Protein AF-A0A6L3N782-F1 (afdb_monomer_lite)

InterPro domains:
  IPR009056 Cytochrome c-like domain [PF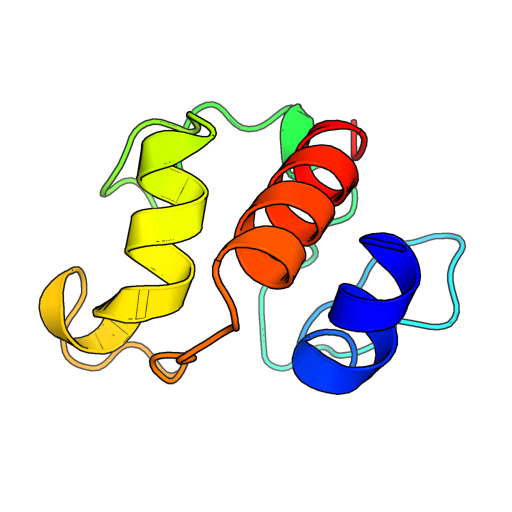00034] (1-86)
  IPR009056 Cytochrome c-like domain [PS51007] (1-87)
  IPR036909 Cytochrome c-like domain superfamily [G3DSA:1.10.760.10] (1-87)
  IPR036909 Cytochrome c-like domain superfamily [SSF46626] (1-86)

Foldseek 3Di:
DLVVLCVVPPLCQEDAPPDPSDHPVDYHLLQVLVDQDPPVRQGGLDLVVQLVCQQQVCPSDPPDPRDHDDDDPVNSNSNSVVSNVRD

Sequence (87 aa):
RGRHVFSMRCAGCHTVRGTDATGDAGPDLSHLGSRRLLAAGTLDNTPDNLRRWIAHAQQIKPQTLMPSFALAPRDADDLAAYLATLH

Structure (mmCIF, N/CA/C/O backbone):
data_AF-A0A6L3N782-F1
#
_entry.id   AF-A0A6L3N782-F1
#
loop_
_atom_site.group_PDB
_atom_site.id
_atom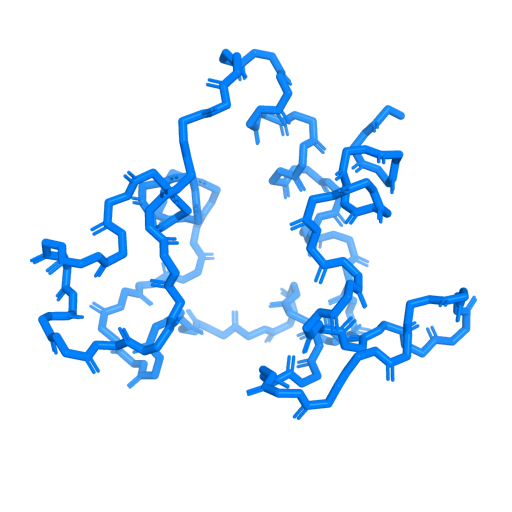_site.type_symbol
_atom_site.label_atom_id
_atom_site.label_alt_id
_atom_site.label_comp_id
_atom_site.label_asym_id
_atom_site.label_entity_id
_atom_site.label_seq_id
_atom_site.pdbx_PDB_ins_code
_atom_site.Cartn_x
_atom_site.Cartn_y
_atom_site.Cartn_z
_atom_site.occupancy
_atom_site.B_iso_or_equiv
_atom_site.auth_seq_id
_atom_site.auth_comp_id
_atom_site.auth_asym_id
_atom_site.auth_atom_id
_atom_site.pdbx_PDB_model_num
ATOM 1 N N . ARG A 1 1 ? -0.730 -1.357 -14.723 1.00 89.19 1 ARG A N 1
ATOM 2 C CA . ARG A 1 1 ? -0.522 0.013 -14.194 1.00 89.19 1 ARG A CA 1
ATOM 3 C C . ARG A 1 1 ? -0.275 0.003 -12.684 1.00 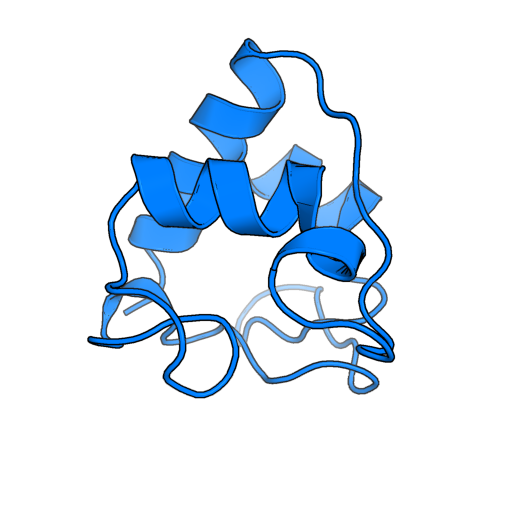89.19 1 ARG A C 1
ATOM 5 O O . ARG A 1 1 ? 0.818 0.378 -12.290 1.00 89.19 1 ARG A O 1
ATOM 12 N N . GLY A 1 2 ? -1.175 -0.555 -11.864 1.00 96.75 2 GLY A N 1
ATOM 13 C CA . GLY A 1 2 ? -0.987 -0.677 -10.404 1.00 96.75 2 GLY A CA 1
ATOM 14 C C . GLY A 1 2 ? 0.321 -1.336 -9.956 1.00 96.75 2 GLY A C 1
ATOM 15 O O . GLY A 1 2 ? 1.047 -0.769 -9.149 1.00 96.75 2 GLY A O 1
ATOM 16 N N . ARG A 1 3 ? 0.696 -2.468 -10.570 1.00 97.38 3 ARG A N 1
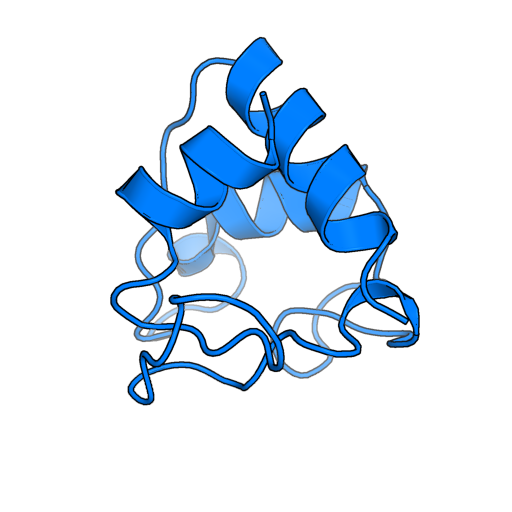ATOM 17 C CA . ARG A 1 3 ? 2.000 -3.125 -10.334 1.00 97.38 3 ARG A CA 1
ATOM 18 C C . ARG A 1 3 ? 3.201 -2.191 -10.555 1.00 97.38 3 ARG A C 1
ATOM 20 O O . ARG A 1 3 ? 4.178 -2.266 -9.822 1.00 97.38 3 ARG A O 1
ATOM 27 N N . HIS A 1 4 ? 3.131 -1.305 -11.549 1.00 97.75 4 HIS A N 1
ATOM 28 C CA . HIS A 1 4 ? 4.201 -0.345 -11.825 1.00 97.75 4 HIS A CA 1
ATOM 29 C C . HIS A 1 4 ? 4.256 0.756 -10.756 1.00 97.75 4 HIS A C 1
ATOM 31 O O . HIS A 1 4 ? 5.336 1.064 -10.261 1.00 97.75 4 HIS A O 1
ATOM 37 N N . VAL A 1 5 ? 3.099 1.279 -10.327 1.00 97.94 5 VAL A N 1
ATOM 38 C CA . VAL A 1 5 ? 3.018 2.215 -9.189 1.00 97.94 5 VAL A CA 1
ATOM 39 C C . VAL A 1 5 ? 3.619 1.577 -7.933 1.00 97.94 5 VAL A C 1
ATOM 41 O O . VAL A 1 5 ? 4.446 2.198 -7.269 1.00 97.94 5 VAL A O 1
ATOM 44 N N . PHE A 1 6 ? 3.268 0.319 -7.650 1.00 98.31 6 PHE A N 1
ATOM 45 C CA . PHE A 1 6 ? 3.817 -0.437 -6.524 1.00 98.31 6 PHE A CA 1
ATOM 46 C C . PHE A 1 6 ? 5.344 -0.564 -6.596 1.00 98.31 6 PHE A C 1
ATOM 48 O O . PHE A 1 6 ? 6.034 -0.266 -5.623 1.00 98.31 6 PHE A O 1
ATOM 55 N N . SER A 1 7 ? 5.878 -0.956 -7.755 1.00 97.94 7 SER A N 1
ATOM 56 C CA . SER A 1 7 ? 7.324 -1.084 -7.972 1.00 97.94 7 SER A CA 1
ATOM 57 C C . SER A 1 7 ? 8.065 0.233 -7.712 1.00 97.94 7 SER A C 1
ATOM 59 O O . SER A 1 7 ? 9.070 0.244 -7.010 1.00 97.94 7 SER A O 1
ATOM 61 N N . MET A 1 8 ? 7.525 1.357 -8.188 1.00 97.06 8 MET A N 1
ATOM 62 C CA . MET A 1 8 ? 8.164 2.671 -8.058 1.00 97.06 8 MET A CA 1
ATOM 63 C C . MET A 1 8 ? 8.046 3.298 -6.663 1.00 97.06 8 MET A C 1
ATOM 65 O O . MET A 1 8 ? 8.858 4.150 -6.308 1.00 97.06 8 MET A O 1
ATOM 69 N N . ARG A 1 9 ? 6.997 2.965 -5.900 1.00 96.88 9 ARG A N 1
ATOM 70 C CA . ARG A 1 9 ? 6.642 3.690 -4.664 1.00 96.88 9 ARG A CA 1
ATOM 71 C C . ARG A 1 9 ? 6.699 2.846 -3.394 1.00 96.88 9 ARG A C 1
ATOM 73 O O . ARG A 1 9 ? 6.830 3.415 -2.318 1.00 96.88 9 ARG A O 1
ATOM 80 N N . CYS A 1 10 ? 6.577 1.524 -3.499 1.00 98.12 10 CYS A N 1
ATOM 81 C CA . CYS A 1 10 ? 6.332 0.642 -2.353 1.00 98.12 10 CYS A CA 1
ATOM 82 C C . CYS A 1 10 ? 7.362 -0.492 -2.229 1.00 98.12 10 CYS A C 1
ATOM 84 O O . CYS A 1 10 ? 7.675 -0.910 -1.115 1.00 98.12 10 CYS A O 1
ATOM 86 N N . ALA A 1 11 ? 7.903 -0.981 -3.350 1.00 97.88 11 ALA A N 1
ATOM 87 C CA . ALA A 1 11 ? 8.768 -2.165 -3.391 1.00 97.88 11 ALA A CA 1
ATOM 88 C C . ALA A 1 11 ? 10.090 -2.023 -2.617 1.00 97.88 11 ALA A C 1
ATOM 90 O O . ALA A 1 11 ? 10.645 -3.025 -2.179 1.00 97.88 11 ALA A O 1
ATOM 91 N N . GLY A 1 12 ? 10.572 -0.793 -2.406 1.00 97.69 12 GLY A N 1
ATOM 92 C CA . GLY A 1 12 ? 11.769 -0.543 -1.596 1.00 97.69 12 GLY A CA 1
ATOM 93 C C . GLY A 1 12 ? 11.600 -0.900 -0.115 1.00 97.69 12 GLY A C 1
ATOM 94 O O . GLY A 1 12 ? 12.587 -1.161 0.561 1.00 97.69 12 GLY A O 1
ATOM 95 N N . CYS A 1 13 ? 10.363 -0.945 0.391 1.00 98.44 13 CYS A N 1
ATOM 96 C CA . CYS A 1 13 ? 10.080 -1.301 1.784 1.00 98.44 13 CYS A CA 1
ATOM 97 C C . CYS A 1 13 ? 9.288 -2.600 1.924 1.00 98.44 13 CYS A C 1
ATOM 99 O O . CYS A 1 13 ? 9.361 -3.228 2.971 1.00 98.44 13 CYS A O 1
ATOM 101 N N . HIS A 1 14 ? 8.514 -2.990 0.913 1.00 98.69 14 HIS A N 1
ATOM 102 C CA . HIS A 1 14 ? 7.618 -4.138 0.993 1.00 98.69 14 HIS A CA 1
ATOM 103 C C . HIS A 1 14 ? 8.024 -5.257 0.044 1.00 98.69 14 HIS A C 1
ATOM 105 O O . HIS A 1 14 ? 8.271 -5.024 -1.140 1.00 98.69 14 HIS A O 1
ATOM 111 N N . THR A 1 15 ? 7.963 -6.485 0.549 1.00 98.56 15 THR A N 1
ATOM 112 C CA . THR A 1 15 ? 8.134 -7.695 -0.253 1.00 98.56 15 THR A CA 1
ATOM 113 C C . THR A 1 15 ? 6.812 -8.123 -0.890 1.00 98.56 15 THR A C 1
ATOM 115 O O . THR A 1 15 ? 5.763 -8.088 -0.243 1.00 98.56 15 THR A O 1
ATOM 118 N N . VAL A 1 16 ? 6.871 -8.578 -2.145 1.00 98.38 16 VAL A N 1
ATOM 119 C CA . VAL A 1 16 ? 5.827 -9.387 -2.795 1.00 98.38 16 VAL A CA 1
ATOM 120 C C . VAL A 1 16 ? 6.519 -10.557 -3.491 1.00 98.38 16 VAL A C 1
ATOM 122 O O . VAL A 1 16 ? 7.200 -10.374 -4.502 1.00 98.38 16 VAL A O 1
ATOM 125 N N . ARG A 1 17 ? 6.364 -11.765 -2.941 1.00 97.25 17 ARG A N 1
ATOM 126 C CA . ARG A 1 17 ? 7.011 -12.983 -3.445 1.00 97.25 17 ARG A CA 1
ATOM 127 C C . ARG A 1 17 ? 6.630 -13.238 -4.904 1.00 97.25 17 ARG A C 1
ATOM 129 O O . ARG A 1 17 ? 5.487 -13.039 -5.305 1.00 97.25 17 ARG A O 1
ATOM 136 N N . GLY A 1 18 ? 7.601 -13.698 -5.691 1.00 95.44 18 GLY A N 1
ATOM 137 C CA . GLY A 1 18 ? 7.432 -13.899 -7.135 1.00 95.44 18 GLY A CA 1
ATOM 138 C C . GLY A 1 18 ? 7.523 -12.610 -7.962 1.00 95.44 18 GLY A C 1
ATOM 139 O O . GLY A 1 18 ? 7.140 -12.605 -9.130 1.00 95.44 18 GLY A O 1
ATOM 140 N N . THR A 1 19 ? 8.013 -11.517 -7.371 1.00 96.44 19 THR A N 1
ATOM 141 C CA . THR A 1 19 ? 8.328 -10.259 -8.062 1.00 96.44 19 THR A CA 1
ATOM 142 C C . THR A 1 19 ? 9.693 -9.738 -7.610 1.00 96.44 19 THR A C 1
ATOM 144 O O . THR A 1 19 ? 10.242 -10.231 -6.628 1.00 96.44 19 THR A O 1
ATOM 147 N N . ASP A 1 20 ? 10.201 -8.700 -8.273 1.00 96.69 20 ASP A N 1
ATOM 148 C CA . ASP A 1 20 ? 11.450 -8.025 -7.883 1.00 96.69 20 ASP A CA 1
ATOM 149 C C . ASP A 1 20 ? 11.303 -7.146 -6.623 1.00 96.69 20 ASP A C 1
ATOM 151 O O . ASP A 1 20 ? 12.254 -6.498 -6.193 1.00 96.69 20 ASP A O 1
ATOM 155 N N . ALA A 1 21 ? 10.110 -7.079 -6.022 1.00 98.06 21 ALA A N 1
ATOM 156 C CA . ALA A 1 21 ? 9.892 -6.357 -4.777 1.00 98.06 21 ALA A CA 1
ATOM 157 C C . ALA A 1 21 ? 10.351 -7.199 -3.582 1.00 98.06 21 ALA A C 1
ATOM 159 O O . ALA A 1 21 ? 9.646 -8.116 -3.151 1.00 98.06 21 ALA A O 1
ATOM 160 N N . THR A 1 22 ? 11.521 -6.861 -3.043 1.00 97.69 22 THR A N 1
ATOM 161 C CA . THR A 1 22 ? 12.191 -7.594 -1.957 1.00 97.69 22 THR A CA 1
ATOM 162 C C . THR A 1 22 ? 12.474 -6.727 -0.726 1.00 97.69 22 THR A C 1
ATOM 164 O O . THR A 1 22 ? 13.347 -7.068 0.066 1.00 97.69 22 THR A O 1
ATOM 167 N N . GLY A 1 23 ? 11.792 -5.586 -0.567 1.00 97.69 23 GLY A N 1
ATOM 168 C CA . GLY A 1 23 ? 11.969 -4.717 0.600 1.00 97.69 23 GLY A CA 1
ATOM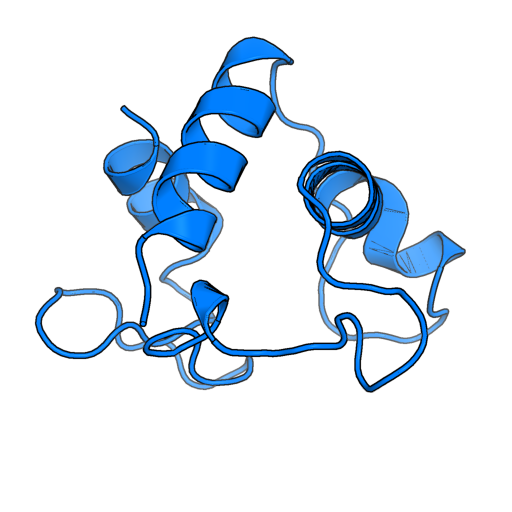 169 C C . GLY A 1 23 ? 11.512 -5.382 1.904 1.00 97.69 23 GLY A C 1
ATOM 170 O O . GLY A 1 23 ? 10.505 -6.093 1.922 1.00 97.69 23 GLY A O 1
ATOM 171 N N . ASP A 1 24 ? 12.233 -5.136 2.995 1.00 96.56 24 ASP A N 1
ATOM 172 C CA . ASP A 1 24 ? 12.055 -5.803 4.295 1.00 96.56 24 ASP A CA 1
ATOM 173 C C . ASP A 1 24 ? 11.769 -4.844 5.466 1.00 96.56 24 ASP A C 1
ATOM 175 O O . ASP A 1 24 ? 11.397 -5.282 6.554 1.00 96.56 24 ASP A O 1
ATOM 179 N N . ALA A 1 25 ? 11.881 -3.530 5.249 1.00 97.38 25 ALA A N 1
ATOM 180 C CA . ALA A 1 25 ? 11.560 -2.518 6.257 1.00 97.38 25 ALA A CA 1
ATOM 181 C C . ALA A 1 25 ? 10.069 -2.513 6.657 1.00 97.38 25 ALA A C 1
ATOM 183 O O . ALA A 1 25 ? 9.710 -2.113 7.765 1.00 97.38 25 ALA A O 1
ATOM 184 N N . GLY A 1 26 ? 9.189 -2.920 5.741 1.00 96.88 26 GLY A N 1
ATOM 185 C CA . GLY A 1 26 ? 7.754 -3.075 5.943 1.00 96.88 26 GLY A CA 1
ATOM 186 C C . GLY A 1 26 ? 7.316 -4.544 5.901 1.00 96.88 26 GLY A C 1
ATOM 187 O O . GLY A 1 26 ? 8.077 -5.426 5.514 1.00 96.88 26 GLY A O 1
ATOM 188 N N . PRO A 1 27 ? 6.057 -4.842 6.269 1.00 97.12 27 PRO A N 1
ATOM 189 C CA . PRO A 1 27 ? 5.533 -6.201 6.202 1.00 97.12 27 PRO A CA 1
ATOM 190 C C . PRO A 1 27 ? 5.505 -6.732 4.764 1.00 97.12 27 PRO A C 1
ATOM 192 O O . PRO A 1 27 ? 5.197 -5.993 3.827 1.00 97.12 27 PRO A O 1
ATOM 195 N N . ASP A 1 28 ? 5.708 -8.041 4.623 1.00 98.00 28 ASP A N 1
ATOM 196 C CA . ASP A 1 28 ? 5.419 -8.803 3.405 1.00 98.00 28 ASP A CA 1
ATOM 197 C C . ASP A 1 28 ? 3.959 -8.568 2.980 1.00 98.00 28 ASP A C 1
ATOM 199 O O . ASP A 1 28 ? 3.058 -8.637 3.815 1.00 98.00 28 ASP A O 1
ATOM 203 N N . LEU A 1 29 ? 3.708 -8.254 1.710 1.00 98.50 29 LEU A N 1
ATOM 204 C CA . LEU A 1 29 ? 2.376 -7.984 1.159 1.00 98.50 29 LEU A CA 1
ATOM 205 C C . LEU A 1 29 ? 1.878 -9.085 0.214 1.00 98.50 29 LEU A C 1
ATOM 207 O O . LEU A 1 29 ? 0.801 -8.934 -0.355 1.00 98.50 29 LEU A O 1
ATOM 211 N N . SER A 1 30 ? 2.606 -10.198 0.081 1.00 98.38 30 SER A N 1
ATOM 212 C CA . SER A 1 30 ? 2.292 -11.295 -0.855 1.00 98.38 30 SER A CA 1
ATOM 213 C C . SER A 1 30 ? 0.862 -11.827 -0.737 1.00 98.38 30 SER A C 1
ATOM 215 O O . SER A 1 30 ? 0.290 -12.236 -1.736 1.00 98.38 30 SER A O 1
ATOM 217 N N . HIS A 1 31 ? 0.289 -11.777 0.468 1.00 97.81 31 HIS A N 1
ATOM 218 C CA . HIS A 1 31 ? -1.062 -12.260 0.776 1.00 97.81 31 HIS A CA 1
ATOM 219 C C . HIS A 1 31 ? -1.968 -11.142 1.318 1.00 97.81 31 HIS A C 1
ATOM 221 O O . HIS A 1 31 ? -2.843 -11.382 2.153 1.00 97.81 31 HIS A O 1
ATOM 227 N N . LEU A 1 32 ? -1.707 -9.883 0.947 1.00 98.12 32 LEU A N 1
ATOM 228 C CA . LEU A 1 32 ? -2.459 -8.729 1.449 1.00 98.12 32 LEU A CA 1
ATOM 229 C C . LEU A 1 32 ? -3.962 -8.831 1.150 1.00 98.12 32 LEU A C 1
ATOM 231 O O . LEU A 1 32 ? -4.759 -8.535 2.035 1.00 98.12 32 LEU A O 1
ATOM 235 N N . GLY A 1 33 ? -4.353 -9.271 -0.045 1.00 96.81 33 GLY A N 1
ATOM 236 C CA . GLY A 1 33 ? -5.748 -9.458 -0.457 1.00 96.81 33 GLY A CA 1
ATOM 237 C C . GLY A 1 33 ? -6.498 -10.513 0.362 1.00 96.81 33 GLY A C 1
ATOM 238 O O . GLY A 1 33 ? -7.715 -10.441 0.486 1.00 96.81 33 GLY A O 1
ATOM 239 N N . SER A 1 34 ? -5.782 -11.447 0.993 1.00 97.06 34 SER A N 1
ATOM 240 C CA . SER A 1 34 ? -6.356 -12.455 1.896 1.00 97.06 34 SER A CA 1
ATOM 241 C C . SER A 1 34 ? -6.509 -11.964 3.346 1.00 97.06 34 SER A C 1
ATOM 243 O O . SER A 1 34 ? -7.089 -12.656 4.184 1.00 97.06 34 SER A O 1
ATOM 245 N N . ARG A 1 35 ? -5.995 -10.773 3.690 1.00 97.56 35 ARG A N 1
ATOM 246 C CA . ARG A 1 35 ? -6.096 -10.222 5.052 1.00 97.56 35 ARG A CA 1
ATOM 247 C C . ARG A 1 35 ? -7.455 -9.593 5.286 1.00 97.56 35 ARG A C 1
ATOM 249 O O . ARG A 1 35 ? -7.934 -8.821 4.466 1.00 97.56 35 ARG A O 1
ATOM 256 N N . ARG A 1 36 ? -7.997 -9.802 6.485 1.00 97.56 36 ARG A N 1
ATOM 257 C CA . ARG A 1 36 ? -9.192 -9.085 6.943 1.00 97.56 36 ARG A CA 1
ATOM 258 C C . ARG A 1 36 ? -8.906 -7.631 7.329 1.00 97.56 36 ARG A C 1
ATOM 260 O O . ARG A 1 36 ? -9.768 -6.783 7.137 1.00 97.56 36 ARG A O 1
ATOM 267 N N . LEU A 1 37 ? -7.730 -7.346 7.891 1.00 97.88 37 LEU A N 1
ATOM 268 C CA . LEU A 1 37 ? -7.412 -6.051 8.503 1.00 97.88 37 LEU A CA 1
ATOM 269 C C . LEU A 1 37 ? -6.141 -5.423 7.913 1.00 97.88 37 LEU A C 1
ATOM 271 O O . LEU A 1 37 ? -5.215 -6.120 7.493 1.00 97.88 37 LEU A O 1
ATOM 275 N N . LEU A 1 38 ? -6.088 -4.093 7.953 1.00 96.88 38 LEU A N 1
ATOM 276 C CA . LEU A 1 38 ? -4.968 -3.235 7.564 1.00 96.88 38 LEU A CA 1
ATOM 277 C C . LEU A 1 38 ? -4.372 -2.514 8.782 1.00 96.88 38 LEU A C 1
ATOM 279 O O . LEU A 1 38 ? -4.939 -2.528 9.875 1.00 96.88 38 LEU A O 1
ATOM 283 N N . ALA A 1 39 ? -3.216 -1.868 8.589 1.00 94.62 39 ALA A N 1
ATOM 284 C CA . ALA A 1 39 ? -2.584 -0.977 9.572 1.00 94.62 39 ALA A CA 1
ATOM 285 C C . ALA A 1 39 ? -2.327 -1.604 10.965 1.00 94.62 39 ALA A C 1
ATOM 287 O O . ALA A 1 39 ? -2.305 -0.913 11.981 1.00 94.62 39 ALA A O 1
ATOM 288 N N . ALA A 1 40 ? -2.071 -2.917 11.010 1.00 93.31 40 ALA A N 1
ATOM 289 C CA . ALA A 1 40 ? -1.977 -3.715 12.239 1.00 93.31 40 ALA A CA 1
ATOM 290 C C . ALA A 1 40 ? -3.282 -3.753 13.060 1.00 93.31 40 ALA A C 1
ATOM 292 O O . ALA A 1 40 ? -3.255 -3.667 14.284 1.00 93.31 40 ALA A O 1
ATOM 293 N N . GLY A 1 41 ? -4.419 -3.896 12.375 1.00 95.19 41 GLY A N 1
ATOM 294 C CA . GLY A 1 41 ? -5.722 -4.128 13.000 1.00 95.19 41 GLY A CA 1
ATOM 295 C C . GLY A 1 41 ? -6.609 -2.890 13.133 1.00 95.19 41 GLY A C 1
ATOM 296 O O . GLY A 1 41 ? -7.707 -3.000 13.661 1.00 95.19 41 GLY A O 1
ATOM 297 N N . THR A 1 42 ? -6.163 -1.723 12.663 1.00 95.31 42 THR A N 1
ATOM 298 C CA . THR A 1 42 ? -6.893 -0.454 12.832 1.00 95.31 42 THR A CA 1
ATOM 299 C C . THR A 1 42 ? -8.055 -0.286 11.852 1.00 95.31 42 THR A C 1
ATOM 301 O O . THR A 1 42 ? -9.007 0.423 12.157 1.00 95.31 42 THR A O 1
ATOM 304 N N . LEU A 1 43 ? -7.978 -0.901 10.670 1.00 97.25 43 LEU A N 1
ATOM 305 C CA . LEU A 1 43 ? -8.967 -0.741 9.601 1.00 97.25 43 LEU A CA 1
ATOM 306 C C . LEU A 1 43 ? -9.333 -2.096 8.996 1.00 97.25 43 LEU A C 1
ATOM 308 O O . LEU A 1 43 ? -8.465 -2.959 8.865 1.00 97.25 43 LEU A O 1
ATOM 312 N N . ASP A 1 44 ? -10.577 -2.253 8.545 1.00 98.19 44 ASP A N 1
ATOM 313 C CA . ASP A 1 44 ? -10.952 -3.360 7.660 1.00 98.19 44 ASP A CA 1
ATOM 314 C C . ASP A 1 44 ? -10.255 -3.220 6.301 1.00 98.19 44 ASP A C 1
ATOM 316 O O . ASP A 1 44 ? -10.072 -2.109 5.792 1.00 98.19 44 ASP A O 1
ATOM 320 N N . ASN A 1 45 ? -9.880 -4.346 5.695 1.00 97.75 45 ASN A N 1
ATOM 321 C CA . ASN A 1 45 ? -9.231 -4.385 4.390 1.00 97.75 45 ASN A CA 1
ATOM 322 C C . ASN A 1 45 ? -10.242 -4.2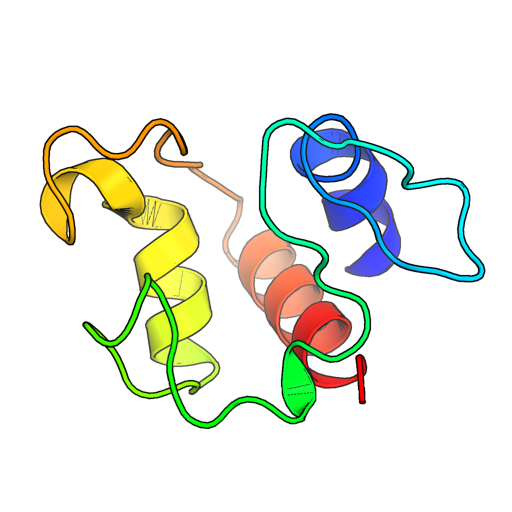22 3.252 1.00 97.75 45 ASN A C 1
ATOM 324 O O . ASN A 1 45 ? -10.657 -5.182 2.608 1.00 97.75 45 ASN A O 1
ATOM 328 N N . THR A 1 46 ? -10.647 -2.977 3.027 1.00 96.81 46 THR A N 1
ATOM 329 C CA . THR A 1 46 ? -11.468 -2.565 1.887 1.00 96.81 46 THR A CA 1
ATOM 330 C C . THR A 1 46 ? -10.648 -1.677 0.951 1.00 96.81 46 THR A C 1
ATOM 332 O O . THR A 1 46 ? -9.700 -1.028 1.406 1.00 96.81 46 THR A O 1
ATOM 335 N N . PRO A 1 47 ? -11.004 -1.576 -0.344 1.00 94.62 47 PRO A N 1
ATOM 336 C CA . PRO A 1 47 ? -10.321 -0.670 -1.268 1.00 94.62 47 PRO A CA 1
ATOM 337 C C . PRO A 1 47 ? -10.269 0.779 -0.761 1.00 94.62 47 PRO A C 1
ATOM 339 O O . PRO A 1 47 ? -9.223 1.421 -0.837 1.00 94.62 47 PRO A O 1
ATOM 342 N N . ASP A 1 48 ? -11.360 1.281 -0.174 1.00 96.25 48 ASP A N 1
ATOM 343 C CA . ASP A 1 48 ? -11.416 2.638 0.380 1.00 96.25 48 ASP A CA 1
ATOM 344 C C . ASP A 1 48 ? -10.466 2.824 1.564 1.00 96.25 48 ASP A C 1
ATOM 346 O O . ASP A 1 48 ? -9.696 3.788 1.596 1.00 96.25 48 ASP A O 1
ATOM 350 N N . ASN A 1 49 ? -10.451 1.878 2.506 1.00 97.75 49 ASN A N 1
ATOM 351 C CA . ASN A 1 49 ? -9.541 1.931 3.647 1.00 97.75 49 ASN A CA 1
ATOM 352 C C . ASN A 1 49 ? -8.080 1.769 3.228 1.00 97.75 49 ASN A C 1
ATOM 354 O O . ASN A 1 49 ? -7.212 2.403 3.823 1.00 97.75 49 ASN A O 1
ATOM 358 N N . LEU A 1 50 ? -7.798 0.975 2.194 1.00 96.88 50 LEU A N 1
ATOM 359 C CA . LEU A 1 50 ? -6.451 0.812 1.662 1.00 96.88 50 LEU A CA 1
ATOM 360 C C . LEU A 1 50 ? -5.932 2.120 1.054 1.00 96.88 50 LEU A C 1
ATOM 362 O O . LEU A 1 50 ? -4.831 2.555 1.395 1.00 96.88 50 LEU A O 1
ATOM 366 N N . ARG A 1 51 ? -6.741 2.800 0.228 1.00 97.06 51 ARG A N 1
ATOM 367 C CA . ARG A 1 51 ? -6.397 4.130 -0.306 1.00 97.06 51 ARG A CA 1
ATOM 368 C C . ARG A 1 51 ? -6.218 5.151 0.817 1.00 97.06 51 ARG A C 1
ATOM 370 O O . ARG A 1 51 ? -5.236 5.893 0.824 1.00 97.06 51 ARG A O 1
ATOM 377 N N . ARG A 1 52 ? -7.131 5.157 1.796 1.00 97.06 52 ARG A N 1
ATOM 378 C CA . ARG A 1 52 ? -7.076 6.059 2.954 1.00 97.06 52 ARG A CA 1
ATOM 379 C C . ARG A 1 52 ? -5.823 5.823 3.798 1.00 97.06 52 ARG A C 1
ATOM 381 O O . ARG A 1 52 ? -5.181 6.787 4.204 1.00 97.06 52 ARG A O 1
ATOM 388 N N . TRP A 1 53 ? -5.458 4.563 4.031 1.00 97.81 53 TRP A N 1
ATOM 389 C CA . TRP A 1 53 ? -4.237 4.182 4.737 1.00 97.81 53 TRP A CA 1
ATOM 390 C C . TRP A 1 53 ? -2.991 4.701 4.022 1.00 97.81 53 TRP A C 1
ATOM 392 O O . TRP A 1 53 ? -2.167 5.358 4.648 1.00 97.81 53 TRP A O 1
ATOM 402 N N . ILE A 1 54 ? -2.887 4.482 2.710 1.00 97.31 54 ILE A N 1
ATOM 403 C CA . ILE A 1 54 ? -1.747 4.945 1.907 1.00 97.31 54 ILE A CA 1
ATOM 404 C C . ILE A 1 54 ? -1.622 6.476 1.960 1.00 97.31 54 ILE A C 1
ATOM 406 O O . ILE A 1 54 ? -0.523 6.990 2.157 1.00 97.31 54 ILE A O 1
ATOM 410 N N . ALA A 1 55 ? -2.734 7.206 1.845 1.00 97.75 55 ALA A N 1
ATOM 411 C CA . ALA A 1 55 ? -2.733 8.670 1.828 1.00 97.75 55 ALA A CA 1
ATOM 412 C C . ALA A 1 55 ? -2.524 9.320 3.207 1.00 97.75 55 ALA A C 1
ATOM 414 O O . ALA A 1 55 ? -2.019 10.440 3.288 1.00 97.75 55 ALA A O 1
ATOM 415 N N . HIS A 1 56 ? -2.911 8.644 4.294 1.00 97.81 56 HIS A N 1
ATOM 416 C CA . HIS A 1 56 ? -3.018 9.255 5.623 1.00 97.81 56 HIS A CA 1
ATOM 417 C C . HIS A 1 56 ? -2.445 8.385 6.752 1.00 97.81 56 HIS A C 1
ATOM 419 O O . HIS A 1 56 ? -2.909 8.476 7.891 1.00 97.81 56 HIS A O 1
ATOM 425 N N . ALA A 1 57 ? -1.427 7.566 6.469 1.00 97.75 57 ALA A N 1
ATOM 426 C CA . ALA A 1 57 ? -0.825 6.632 7.425 1.00 97.75 57 ALA A CA 1
ATOM 427 C C . ALA A 1 57 ? -0.485 7.286 8.777 1.00 97.75 57 ALA A C 1
ATOM 429 O O . ALA A 1 57 ? -0.883 6.777 9.824 1.00 97.75 57 ALA A O 1
ATOM 430 N N . GLN A 1 58 ? 0.149 8.464 8.758 1.00 97.44 58 GLN A N 1
ATOM 431 C CA . GLN A 1 58 ? 0.532 9.202 9.973 1.00 97.44 58 GLN A CA 1
ATOM 432 C C . GLN A 1 58 ? -0.659 9.728 10.789 1.00 97.44 58 GLN A C 1
ATOM 434 O O . GLN A 1 58 ? -0.538 9.917 11.994 1.00 97.44 58 GLN A O 1
ATOM 439 N N . GLN A 1 59 ? -1.808 9.969 10.151 1.00 97.31 59 GLN A N 1
ATOM 440 C CA . GLN A 1 59 ? -3.024 10.416 10.842 1.00 97.31 59 GLN A CA 1
ATOM 441 C C . GLN A 1 59 ? -3.789 9.231 11.436 1.00 97.31 59 GLN A C 1
ATOM 443 O O . GLN A 1 59 ? -4.338 9.331 12.527 1.00 97.31 59 GLN A O 1
ATOM 448 N N . ILE A 1 60 ? -3.827 8.108 10.714 1.00 96.88 60 ILE A N 1
ATOM 449 C CA . ILE A 1 60 ? -4.531 6.890 11.138 1.00 96.88 60 ILE A CA 1
ATOM 450 C C . ILE A 1 60 ? -3.766 6.185 12.255 1.00 96.88 60 ILE A C 1
ATOM 452 O O . ILE A 1 60 ? -4.365 5.704 13.214 1.00 96.88 60 ILE A O 1
ATOM 456 N N . LYS A 1 61 ? -2.442 6.111 12.123 1.00 96.25 61 LYS A N 1
ATOM 457 C CA . LYS A 1 61 ? -1.557 5.486 13.097 1.00 96.25 61 LYS A CA 1
ATOM 458 C C . LYS A 1 61 ? -0.338 6.381 13.322 1.00 96.25 61 LYS A C 1
ATOM 460 O O . LYS A 1 61 ? 0.689 6.180 12.670 1.00 96.25 61 LYS A O 1
ATOM 465 N N . PRO A 1 62 ? -0.436 7.362 14.236 1.00 95.56 62 PRO A N 1
ATOM 466 C CA . PRO A 1 62 ? 0.697 8.199 14.604 1.00 95.56 62 PRO A CA 1
ATOM 467 C C . PRO A 1 62 ? 1.926 7.355 14.954 1.00 95.56 62 PRO A C 1
ATOM 469 O O . PRO A 1 62 ? 1.802 6.281 15.543 1.00 95.56 62 PRO A O 1
ATOM 472 N N . GLN A 1 63 ? 3.110 7.842 14.574 1.00 93.75 63 GLN A N 1
ATOM 473 C CA . GLN A 1 63 ? 4.404 7.176 14.792 1.00 93.75 63 GLN A CA 1
ATOM 474 C C . GLN A 1 63 ? 4.614 5.871 14.003 1.00 93.75 63 GLN A C 1
ATOM 476 O O . GLN A 1 63 ? 5.605 5.174 14.220 1.00 93.75 63 GLN A O 1
ATOM 481 N N . THR A 1 64 ? 3.729 5.522 13.061 1.00 96.38 64 THR A N 1
ATOM 482 C CA . THR A 1 64 ? 4.061 4.487 12.075 1.00 96.38 64 THR A CA 1
ATOM 483 C C . THR A 1 64 ? 5.275 4.916 11.247 1.00 96.38 64 THR A C 1
ATOM 485 O O . THR A 1 64 ? 5.433 6.091 10.931 1.00 96.38 64 THR A O 1
ATOM 488 N N . LEU A 1 65 ? 6.139 3.973 10.872 1.00 96.50 65 LEU A N 1
ATOM 489 C CA . LEU A 1 65 ? 7.286 4.271 10.006 1.00 96.50 65 LEU A CA 1
ATOM 490 C C . LEU A 1 65 ? 6.893 4.399 8.528 1.00 96.50 65 LEU A C 1
ATOM 492 O O . LEU A 1 65 ? 7.677 4.897 7.727 1.00 96.50 65 LEU A O 1
ATOM 496 N N . MET A 1 66 ? 5.681 3.973 8.158 1.00 97.69 66 MET A N 1
ATOM 497 C CA . MET A 1 66 ? 5.168 4.160 6.804 1.00 97.69 66 MET A CA 1
ATOM 498 C C . MET A 1 66 ? 4.788 5.638 6.594 1.00 97.69 66 MET A C 1
ATOM 500 O O . MET A 1 66 ? 3.893 6.141 7.281 1.00 97.69 66 MET A O 1
ATOM 504 N N . PRO A 1 67 ? 5.423 6.365 5.660 1.00 96.56 67 PRO A N 1
ATOM 505 C CA . PRO A 1 67 ? 5.036 7.740 5.386 1.00 96.56 67 PRO A CA 1
ATOM 506 C C . PRO A 1 67 ? 3.668 7.792 4.693 1.00 96.56 67 PRO A C 1
ATOM 508 O O . PRO A 1 67 ? 3.214 6.823 4.084 1.00 96.56 67 PRO A O 1
ATOM 511 N N . SER A 1 68 ? 3.009 8.944 4.777 1.00 97.19 68 SER A N 1
ATOM 512 C CA . SER A 1 68 ? 1.808 9.224 3.987 1.00 97.19 68 SER A CA 1
ATOM 513 C C . SER A 1 68 ? 2.199 9.494 2.531 1.00 97.19 68 SER A C 1
ATOM 515 O O . SER A 1 68 ? 3.052 10.343 2.270 1.00 97.19 68 SER A O 1
ATOM 517 N N . PHE A 1 69 ? 1.565 8.811 1.578 1.00 95.88 69 PHE A N 1
ATOM 518 C CA . PHE A 1 69 ? 1.837 8.960 0.149 1.00 95.88 69 PHE A CA 1
ATOM 519 C C . PHE A 1 69 ? 0.687 9.672 -0.561 1.00 95.88 69 PHE A C 1
ATOM 521 O O . PHE A 1 69 ? -0.408 9.131 -0.708 1.00 95.88 69 PHE A O 1
ATOM 528 N N . ALA A 1 70 ? 0.962 10.867 -1.080 1.00 94.25 70 ALA A N 1
ATOM 529 C CA . ALA A 1 70 ? 0.060 11.541 -2.004 1.00 94.25 70 ALA A CA 1
ATOM 530 C C . ALA A 1 70 ? 0.236 10.950 -3.412 1.00 94.25 70 ALA A C 1
ATOM 532 O O . ALA A 1 70 ? 1.241 11.192 -4.081 1.00 94.25 70 ALA A O 1
ATOM 533 N N . LEU A 1 71 ? -0.738 10.154 -3.851 1.00 95.31 71 LEU A N 1
ATOM 534 C CA . LEU A 1 71 ? -0.797 9.599 -5.202 1.00 95.31 71 LEU A CA 1
ATOM 535 C C . LEU A 1 71 ? -1.849 10.343 -6.026 1.00 95.31 71 LEU A C 1
ATOM 537 O O . LEU A 1 71 ? -2.845 10.825 -5.486 1.00 95.31 71 LEU A O 1
ATOM 541 N N . ALA A 1 72 ? -1.659 10.397 -7.346 1.00 96.31 72 ALA A N 1
ATOM 542 C CA . ALA A 1 72 ? -2.736 10.814 -8.235 1.00 96.31 72 ALA A CA 1
ATOM 543 C C . ALA A 1 72 ? -3.937 9.859 -8.058 1.00 96.31 72 ALA A C 1
ATOM 545 O O . ALA A 1 72 ? -3.709 8.656 -7.904 1.00 96.31 72 ALA A O 1
ATOM 546 N N . PRO A 1 73 ? -5.198 10.333 -8.122 1.00 94.62 73 PRO A N 1
ATOM 547 C CA . PRO A 1 73 ? -6.370 9.499 -7.830 1.00 94.62 73 PRO A CA 1
ATOM 548 C C . PRO A 1 73 ? -6.385 8.172 -8.600 1.00 94.62 73 PRO A C 1
ATOM 550 O O . PRO A 1 73 ? -6.541 7.104 -8.017 1.00 94.62 73 PRO A O 1
ATOM 553 N N . ARG A 1 74 ? -6.076 8.228 -9.900 1.00 96.44 74 ARG A N 1
ATOM 554 C CA . ARG A 1 74 ? -5.995 7.041 -10.755 1.00 96.44 74 ARG A CA 1
ATOM 555 C C . ARG A 1 74 ? -4.884 6.069 -10.344 1.00 96.44 74 ARG A C 1
ATOM 557 O O . ARG A 1 74 ? -5.074 4.863 -10.432 1.00 96.44 74 ARG A O 1
ATOM 564 N N . ASP A 1 75 ? -3.733 6.577 -9.903 1.00 97.50 75 ASP A N 1
ATOM 565 C CA . ASP A 1 75 ? -2.633 5.728 -9.431 1.00 97.50 75 ASP A CA 1
ATOM 566 C C . ASP A 1 75 ? -3.003 5.038 -8.115 1.00 97.50 75 ASP A C 1
ATOM 568 O O . ASP A 1 75 ? -2.652 3.876 -7.926 1.00 97.50 75 ASP A O 1
ATOM 572 N N . ALA A 1 76 ? -3.734 5.725 -7.231 1.00 96.62 76 ALA A N 1
ATOM 573 C CA . ALA A 1 76 ? -4.245 5.142 -5.993 1.00 96.62 76 ALA A CA 1
ATOM 574 C C . ALA A 1 76 ? -5.256 4.019 -6.271 1.00 96.62 76 ALA A C 1
ATOM 576 O O . ALA A 1 76 ? -5.164 2.956 -5.658 1.00 96.62 76 ALA A O 1
ATOM 577 N N . ASP A 1 77 ? -6.174 4.224 -7.220 1.00 96.44 77 ASP A N 1
ATOM 578 C CA . ASP A 1 77 ? -7.137 3.202 -7.647 1.00 96.44 77 ASP A CA 1
ATOM 579 C C . ASP A 1 77 ? -6.450 1.989 -8.278 1.00 96.44 77 ASP A C 1
ATOM 581 O O . ASP A 1 77 ? -6.687 0.852 -7.866 1.00 96.44 77 ASP A O 1
ATOM 585 N N . ASP A 1 78 ? -5.552 2.229 -9.235 1.00 98.00 78 ASP A N 1
ATOM 586 C CA . ASP A 1 78 ? -4.788 1.175 -9.899 1.00 98.00 78 ASP A CA 1
ATOM 587 C C . ASP A 1 78 ? -3.945 0.375 -8.888 1.00 98.00 78 ASP A C 1
ATOM 589 O O . ASP A 1 78 ? -3.845 -0.852 -8.986 1.00 98.00 78 ASP A O 1
ATOM 593 N N . LEU A 1 79 ? -3.316 1.060 -7.925 1.00 98.19 79 LEU A N 1
ATOM 594 C CA . LEU A 1 79 ? -2.520 0.439 -6.869 1.00 98.19 79 LEU A CA 1
ATOM 595 C C . LEU A 1 79 ? -3.392 -0.414 -5.946 1.00 98.19 79 LEU A C 1
ATOM 597 O O . LEU A 1 79 ? -3.044 -1.566 -5.694 1.00 98.19 79 LEU A O 1
ATOM 601 N N . ALA A 1 80 ? -4.527 0.114 -5.481 1.00 96.88 80 ALA A N 1
ATOM 602 C CA . ALA A 1 80 ? -5.455 -0.628 -4.632 1.00 96.88 80 ALA A CA 1
ATOM 603 C C . ALA A 1 80 ? -5.979 -1.889 -5.338 1.00 96.88 80 ALA A C 1
ATOM 605 O O . ALA A 1 80 ? -5.989 -2.965 -4.741 1.00 96.88 80 ALA A O 1
ATOM 606 N N . ALA A 1 81 ? -6.326 -1.783 -6.625 1.00 97.44 81 ALA A N 1
ATOM 607 C CA . ALA A 1 81 ? -6.752 -2.923 -7.432 1.00 97.44 81 ALA A CA 1
ATOM 608 C C . ALA A 1 81 ? -5.655 -3.991 -7.557 1.00 97.44 81 ALA A C 1
ATOM 610 O O . ALA A 1 81 ? -5.938 -5.175 -7.418 1.00 97.44 81 ALA A O 1
ATOM 611 N N . TYR A 1 82 ? -4.394 -3.595 -7.772 1.00 98.00 82 TYR A N 1
ATOM 612 C CA . TYR A 1 82 ? -3.274 -4.542 -7.800 1.00 98.00 82 TYR A CA 1
ATOM 613 C C . TYR A 1 82 ? -3.077 -5.237 -6.447 1.00 98.00 82 TYR A C 1
ATOM 615 O O . TYR A 1 82 ? -2.983 -6.462 -6.397 1.00 98.00 82 TYR A O 1
ATOM 623 N N . LEU A 1 83 ? -3.054 -4.472 -5.355 1.00 97.94 83 LEU A N 1
ATOM 624 C CA . LEU A 1 83 ? -2.865 -4.993 -4.001 1.00 97.94 83 LEU A CA 1
ATOM 625 C C . LEU A 1 83 ? -3.970 -5.978 -3.586 1.00 97.94 83 LEU A C 1
ATOM 627 O O . LEU A 1 83 ? -3.692 -6.930 -2.860 1.00 97.94 83 LEU A O 1
ATOM 631 N N . ALA A 1 84 ? -5.194 -5.795 -4.089 1.00 96.38 84 ALA A N 1
ATOM 632 C CA . ALA A 1 84 ? -6.310 -6.709 -3.857 1.00 96.38 84 ALA A CA 1
ATOM 633 C C . ALA A 1 84 ? -6.122 -8.093 -4.508 1.00 96.38 84 ALA A C 1
ATOM 635 O O . ALA A 1 84 ? -6.723 -9.052 -4.043 1.00 96.38 84 ALA A O 1
ATOM 636 N N . THR A 1 85 ? -5.280 -8.220 -5.543 1.00 97.12 85 THR A N 1
ATOM 637 C CA . THR A 1 85 ? -5.013 -9.511 -6.218 1.00 97.12 85 THR A CA 1
ATOM 638 C C . THR A 1 85 ? -4.005 -10.408 -5.493 1.00 97.12 85 THR A C 1
ATOM 640 O O . THR A 1 85 ? -3.761 -11.532 -5.926 1.00 97.12 85 THR A O 1
ATOM 643 N N . LEU A 1 86 ? -3.381 -9.911 -4.421 1.00 97.44 86 LEU A N 1
ATOM 644 C CA . LEU A 1 86 ? -2.295 -10.591 -3.714 1.00 97.44 86 LEU A CA 1
ATOM 645 C C . LEU A 1 86 ? -2.862 -11.564 -2.668 1.00 97.44 86 LEU A C 1
ATOM 647 O O . LEU A 1 86 ? -3.061 -11.169 -1.518 1.00 97.44 86 LEU A O 1
ATOM 651 N N . HIS A 1 87 ? -3.165 -12.801 -3.072 1.00 93.00 87 HIS A N 1
ATOM 652 C CA . HIS A 1 87 ? -3.815 -13.814 -2.227 1.00 93.00 87 HIS A CA 1
ATOM 653 C C . HIS A 1 87 ? -2.875 -14.817 -1.588 1.00 93.00 87 HIS A C 1
ATOM 655 O O . HIS A 1 87 ? -1.915 -15.280 -2.238 1.00 93.00 87 HIS A O 1
#

Organism: NCBI:txid1503055

Radius of gyration: 11.77 Å; chains: 1; bounding box: 24×25×29 Å

Secondary structure (DSSP, 8-state):
-HHHHHHHHTTTT-B-TTSS-B--SS---TTGGG-SEETTTTEE--HHHHHHHHHHHHHHSTT-SSPP----HHHHHHHHHHHHT--

pLDDT: mean 96.9, std 1.45, range [89.19, 98.69]